Protein AF-A0A563W1U7-F1 (afdb_monomer)

Organism: NCBI:txid945734

Secondary structure (DSSP, 8-state):
----------PPPSBGGG-TTEEE---TT-EEEETTTTEEEETT-B--HHHHHHPPPTTTTT--S--TT-EEEE--TTS-TTTSPEEEEEEEEE-TTGGGSHHHHHH--SEEEEEEESS-TTT-EEEEEGGGEEEGGGGGG--TT---

Nearest PDB structures (foldseek):
  4iup-assembly1_A  TM=7.131E-01  e=9.367E-02  Arabidopsis thaliana
  4iup-assembly2_B  TM=7.141E-01  e=1.462E-01  Arabidopsis thaliana
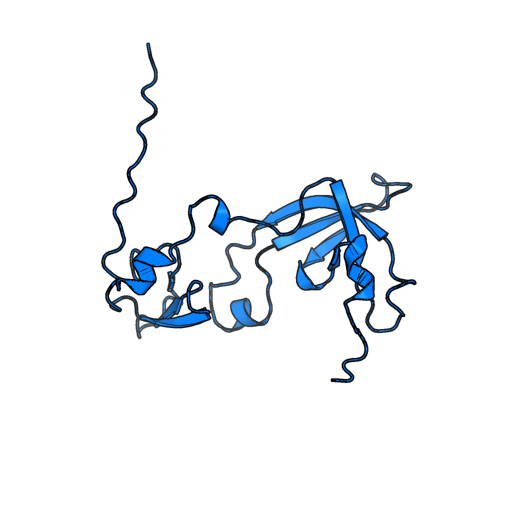  5iay-assembly1_A  TM=6.013E-01  e=5.630E-02  Homo sapiens
  6sdg-assembly1_A  TM=5.345E-01  e=5.222E-01  Marchantia polymorpha
  2y35-assembly1_A  TM=5.583E-01  e=1.987E+00  Drosophila melanogaster

Structure (mmCIF, N/CA/C/O backbone):
data_AF-A0A563W1U7-F1
#
_entry.id   AF-A0A563W1U7-F1
#
loop_
_atom_site.group_PDB
_atom_site.id
_atom_site.type_symbol
_atom_site.label_atom_id
_atom_site.label_alt_id
_atom_site.label_comp_id
_atom_site.label_asym_id
_atom_site.label_entity_id
_atom_site.label_seq_id
_atom_site.pdbx_PDB_ins_code
_atom_site.Cartn_x
_atom_site.Cartn_y
_atom_site.Cartn_z
_atom_site.occupancy
_atom_site.B_iso_or_equiv
_atom_site.auth_seq_id
_atom_site.auth_comp_id
_atom_site.auth_asym_id
_atom_site.auth_atom_id
_atom_site.pdbx_PDB_model_num
ATOM 1 N N . MET A 1 1 ? 22.425 36.111 -0.039 1.00 35.44 1 MET A N 1
ATOM 2 C CA . MET A 1 1 ? 22.771 35.066 -1.024 1.00 35.44 1 MET A CA 1
ATOM 3 C C . MET A 1 1 ? 21.503 34.289 -1.318 1.00 35.44 1 MET A C 1
ATOM 5 O O . MET A 1 1 ? 20.973 33.670 -0.409 1.00 35.44 1 MET A O 1
ATOM 9 N N . MET A 1 2 ? 20.959 34.428 -2.527 1.00 31.95 2 MET A N 1
ATOM 10 C CA . MET A 1 2 ? 19.782 33.677 -2.968 1.00 31.95 2 MET A CA 1
ATOM 11 C C . MET A 1 2 ? 20.226 32.253 -3.305 1.00 31.95 2 MET A C 1
ATOM 13 O O . MET A 1 2 ? 21.026 32.057 -4.218 1.00 31.95 2 MET A O 1
ATOM 17 N N . THR A 1 3 ? 19.754 31.271 -2.544 1.00 32.12 3 THR A N 1
ATOM 18 C CA . THR A 1 3 ? 19.880 29.853 -2.882 1.00 32.12 3 THR A CA 1
ATOM 19 C C . THR A 1 3 ? 19.014 29.577 -4.103 1.00 32.12 3 THR A C 1
ATOM 21 O O . THR A 1 3 ? 17.789 29.584 -4.019 1.00 32.12 3 THR A O 1
ATOM 24 N N . GLN A 1 4 ? 19.658 29.385 -5.251 1.00 36.19 4 GLN A N 1
ATOM 25 C CA . GLN A 1 4 ? 19.014 28.835 -6.435 1.00 36.19 4 GLN A CA 1
ATOM 26 C C . GLN A 1 4 ? 18.682 27.373 -6.138 1.00 36.19 4 GLN A C 1
ATOM 28 O O . GLN A 1 4 ? 19.575 26.535 -6.024 1.00 36.19 4 GLN A O 1
ATOM 33 N N . THR A 1 5 ? 17.397 27.077 -5.974 1.00 37.44 5 THR A N 1
ATOM 34 C CA . THR A 1 5 ? 16.887 25.708 -6.004 1.00 37.44 5 THR A CA 1
ATOM 35 C C . THR A 1 5 ? 16.981 25.236 -7.447 1.00 37.44 5 THR A C 1
ATOM 37 O O . THR A 1 5 ? 16.128 25.550 -8.276 1.00 37.44 5 THR A O 1
ATOM 40 N N . THR A 1 6 ? 18.063 24.539 -7.783 1.00 36.22 6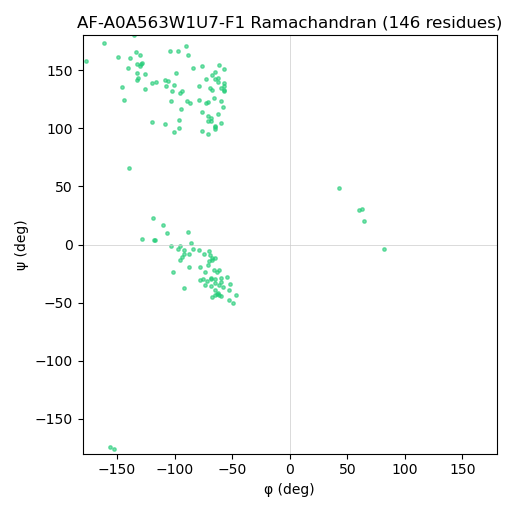 THR A N 1
ATOM 41 C CA . THR A 1 6 ? 18.210 23.906 -9.090 1.00 36.22 6 THR A CA 1
ATOM 42 C C . THR A 1 6 ? 17.148 22.816 -9.195 1.00 36.22 6 THR A C 1
ATOM 44 O O . THR A 1 6 ? 17.294 21.744 -8.610 1.00 36.22 6 THR A O 1
ATOM 47 N N . SER A 1 7 ? 16.062 23.097 -9.917 1.00 42.25 7 SER A N 1
ATOM 48 C CA . SER A 1 7 ? 15.142 22.062 -10.386 1.00 42.25 7 SER A CA 1
ATOM 49 C C . SER A 1 7 ? 15.950 21.108 -11.260 1.00 42.25 7 SER A C 1
ATOM 51 O O . SER A 1 7 ? 16.350 21.459 -12.372 1.00 42.25 7 SER A O 1
ATOM 53 N N . LYS A 1 8 ? 16.273 19.924 -10.732 1.00 40.44 8 LYS A N 1
ATOM 54 C CA . LYS A 1 8 ? 16.802 18.822 -11.534 1.00 40.44 8 LYS A CA 1
ATOM 55 C C . LYS A 1 8 ? 15.687 18.430 -12.495 1.00 40.44 8 LYS A C 1
ATOM 57 O O . LYS A 1 8 ? 14.745 17.757 -12.107 1.00 40.44 8 LYS A O 1
ATOM 62 N N . ILE A 1 9 ? 15.782 18.880 -13.741 1.00 44.59 9 ILE A N 1
ATOM 63 C CA . ILE A 1 9 ? 15.026 18.278 -14.836 1.00 44.59 9 ILE A CA 1
ATOM 64 C C . ILE A 1 9 ? 15.577 16.857 -14.961 1.00 44.59 9 ILE A C 1
ATOM 66 O O . ILE A 1 9 ? 16.683 16.654 -15.468 1.00 44.59 9 ILE A O 1
ATOM 70 N N . THR A 1 10 ? 14.861 15.888 -14.398 1.00 55.25 10 THR A N 1
ATOM 71 C CA . THR A 1 10 ? 15.204 14.470 -14.471 1.00 55.25 10 THR A CA 1
ATOM 72 C C . THR A 1 10 ? 15.150 14.070 -15.943 1.00 55.25 10 THR A C 1
ATOM 74 O O . THR A 1 10 ? 14.096 14.129 -16.571 1.00 55.25 10 THR A O 1
ATOM 77 N N . GLN A 1 11 ? 16.299 13.751 -16.544 1.00 67.88 11 GLN A N 1
ATOM 78 C CA . GLN A 1 11 ? 16.327 13.237 -17.913 1.00 67.88 11 GLN A CA 1
ATOM 79 C C . GLN A 1 11 ? 15.460 11.977 -17.987 1.00 67.88 11 GLN A C 1
ATOM 81 O O . GLN A 1 11 ? 15.590 11.091 -17.142 1.00 67.88 11 GLN A O 1
ATOM 86 N N . LEU A 1 12 ? 14.582 11.910 -18.993 1.00 76.12 12 LEU A N 1
ATOM 87 C CA . LEU A 1 12 ? 13.765 10.725 -19.243 1.00 76.12 12 LEU A CA 1
ATOM 88 C C . LEU A 1 12 ? 14.674 9.499 -19.441 1.00 76.12 12 LEU A C 1
ATOM 90 O O . LEU A 1 12 ? 15.692 9.617 -20.135 1.00 76.12 12 LEU A O 1
ATOM 94 N N . PRO A 1 13 ? 14.310 8.335 -18.875 1.00 86.25 13 PRO A N 1
ATOM 95 C CA . PRO A 1 13 ? 15.078 7.113 -19.052 1.00 86.25 13 PRO A CA 1
ATOM 96 C C . PRO A 1 13 ? 15.233 6.761 -20.535 1.00 86.25 13 PRO A C 1
ATOM 98 O O . PRO A 1 13 ? 14.383 7.069 -21.372 1.00 86.25 13 PRO A O 1
ATOM 101 N N . THR A 1 14 ? 16.330 6.091 -20.865 1.00 90.19 14 THR A N 1
ATOM 102 C CA . THR A 1 14 ? 16.585 5.561 -22.215 1.00 90.19 14 THR A CA 1
ATOM 103 C C . THR A 1 14 ? 16.299 4.065 -22.290 1.00 90.19 14 THR A C 1
ATOM 105 O O . THR A 1 14 ? 15.986 3.539 -23.360 1.00 90.19 14 THR A O 1
ATOM 108 N N . ASN A 1 15 ? 16.362 3.380 -21.151 1.00 93.00 15 ASN A N 1
ATOM 109 C CA . ASN A 1 15 ? 16.024 1.977 -20.986 1.00 93.00 15 ASN A CA 1
ATOM 110 C C . ASN A 1 15 ? 15.560 1.719 -19.542 1.00 93.00 15 ASN A C 1
ATOM 112 O O . ASN A 1 15 ? 15.405 2.642 -18.745 1.00 93.00 15 ASN A O 1
ATOM 116 N N . CYS A 1 16 ? 15.294 0.463 -19.201 1.00 93.19 16 CYS A N 1
ATOM 117 C CA . CYS A 1 16 ? 14.898 0.109 -17.843 1.00 93.19 16 CYS A CA 1
ATOM 118 C C . CYS A 1 16 ? 16.025 0.287 -16.812 1.00 93.19 16 CYS A C 1
ATOM 120 O O . CYS A 1 16 ? 15.724 0.595 -15.668 1.00 93.19 16 CYS A O 1
ATOM 122 N N . ASP A 1 17 ? 17.302 0.165 -17.184 1.00 92.25 17 ASP A N 1
ATOM 123 C CA . ASP A 1 17 ? 18.436 0.297 -16.250 1.00 92.25 17 ASP A CA 1
ATOM 124 C C . ASP A 1 17 ? 18.502 1.676 -15.565 1.00 92.25 17 ASP A C 1
ATOM 126 O O . ASP A 1 17 ? 18.947 1.779 -14.425 1.00 92.25 17 ASP A O 1
ATOM 130 N N . ASN A 1 18 ? 18.013 2.732 -16.229 1.00 89.44 18 ASN A N 1
ATOM 131 C CA . ASN A 1 18 ? 17.906 4.084 -15.668 1.00 89.44 18 ASN A CA 1
ATOM 132 C C . ASN A 1 18 ? 16.462 4.541 -15.392 1.00 89.44 18 ASN A C 1
ATOM 134 O O . ASN A 1 18 ? 16.219 5.736 -15.218 1.00 89.44 18 ASN A O 1
ATOM 138 N N . CYS A 1 19 ? 15.503 3.615 -15.339 1.00 88.88 19 CYS A N 1
ATOM 139 C CA . CYS A 1 19 ? 14.102 3.914 -15.055 1.00 88.88 19 CYS A CA 1
ATOM 140 C C . CYS A 1 19 ? 13.781 3.736 -13.565 1.00 88.88 19 CYS A C 1
ATOM 142 O O . CYS A 1 19 ? 14.042 2.682 -12.994 1.00 88.88 19 CYS A O 1
ATOM 144 N N . THR A 1 20 ? 13.135 4.729 -12.944 1.00 85.44 20 THR A N 1
ATOM 145 C CA . THR A 1 20 ? 12.706 4.665 -11.531 1.00 85.44 20 THR A CA 1
ATOM 146 C C . THR A 1 20 ? 11.682 3.562 -11.256 1.00 85.44 20 THR A C 1
ATOM 148 O O . THR A 1 20 ? 11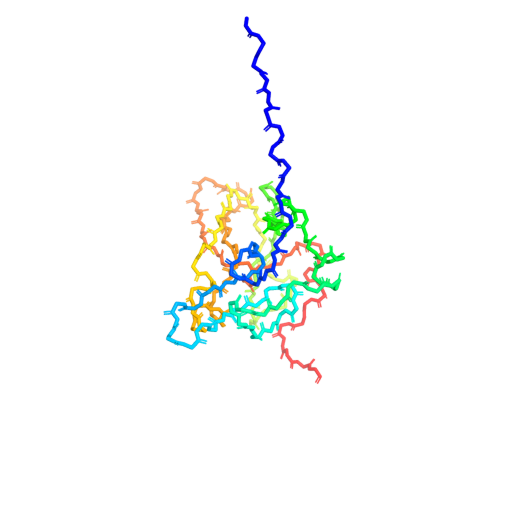.599 3.075 -10.134 1.00 85.44 20 THR A O 1
ATOM 151 N N . GLN A 1 21 ? 10.941 3.136 -12.284 1.00 87.50 21 GLN A N 1
ATOM 152 C CA . GLN A 1 21 ? 9.939 2.065 -12.206 1.00 87.50 21 GLN A CA 1
ATOM 153 C C . GLN A 1 21 ? 10.533 0.663 -12.350 1.00 87.50 21 GLN A C 1
ATOM 155 O O . GLN A 1 21 ? 9.792 -0.322 -12.317 1.00 87.50 21 GLN A O 1
ATOM 160 N N . PHE A 1 22 ? 11.838 0.555 -12.610 1.00 91.06 22 PHE A N 1
ATOM 161 C CA . PHE A 1 22 ? 12.504 -0.721 -12.798 1.00 91.06 22 PHE A CA 1
ATOM 162 C C . PHE A 1 22 ? 13.290 -1.104 -11.550 1.00 91.06 22 PHE A C 1
ATOM 164 O O . PHE A 1 22 ? 14.194 -0.398 -11.106 1.00 91.06 22 PHE A O 1
ATOM 171 N N . HIS A 1 23 ? 12.972 -2.274 -11.013 1.00 88.94 23 HIS A N 1
ATOM 172 C CA . HIS A 1 23 ? 13.655 -2.844 -9.868 1.00 88.94 23 HIS A CA 1
ATOM 173 C C . HIS A 1 23 ? 14.505 -4.027 -10.313 1.00 88.94 23 HIS A C 1
ATOM 175 O O . HIS A 1 23 ? 14.000 -5.114 -10.598 1.00 88.94 23 HIS A O 1
ATOM 181 N N . ASP A 1 24 ? 15.810 -3.792 -10.388 1.00 90.25 24 ASP A N 1
ATOM 182 C CA . ASP A 1 24 ? 16.799 -4.791 -10.772 1.00 90.25 24 ASP A CA 1
ATOM 183 C C . ASP A 1 24 ? 16.892 -5.920 -9.731 1.00 90.25 24 ASP A C 1
ATOM 185 O O . ASP A 1 24 ? 17.156 -5.672 -8.553 1.00 90.25 24 ASP A O 1
ATOM 189 N N . TYR A 1 25 ? 16.737 -7.173 -10.171 1.00 88.38 25 TYR A N 1
ATOM 190 C CA . TYR A 1 25 ? 16.936 -8.346 -9.312 1.00 88.38 25 TYR A CA 1
ATOM 191 C C . TYR A 1 25 ? 18.414 -8.638 -9.028 1.00 88.38 25 TYR A C 1
ATOM 193 O O . TYR A 1 25 ? 18.717 -9.519 -8.223 1.00 88.38 25 TYR A O 1
ATOM 201 N N . GLN A 1 26 ? 19.330 -7.929 -9.696 1.00 85.88 26 GLN A N 1
ATOM 202 C CA . GLN A 1 26 ? 20.779 -8.116 -9.614 1.00 85.88 26 GLN A CA 1
ATOM 203 C C . GLN A 1 26 ? 21.222 -9.521 -10.055 1.00 85.88 26 GLN A C 1
ATOM 205 O O . GLN A 1 26 ? 22.227 -10.050 -9.578 1.00 85.88 26 GLN A O 1
ATOM 210 N N . ASP A 1 27 ? 20.472 -10.139 -10.974 1.00 83.94 27 ASP A N 1
ATOM 211 C CA . ASP A 1 27 ? 20.825 -11.432 -11.555 1.00 83.94 27 ASP A CA 1
ATOM 212 C C . ASP A 1 27 ? 21.729 -11.290 -12.792 1.00 83.94 27 ASP A C 1
ATOM 214 O O . ASP A 1 27 ? 21.845 -10.236 -13.419 1.00 83.94 27 ASP A O 1
ATOM 218 N N . ASN A 1 28 ? 22.385 -12.386 -13.176 1.00 87.88 28 ASN A N 1
ATOM 219 C CA . ASN A 1 28 ? 23.271 -12.424 -14.343 1.00 87.88 28 ASN A CA 1
ATOM 220 C C . ASN A 1 28 ? 22.536 -12.324 -15.693 1.00 87.88 28 ASN A C 1
ATOM 222 O O . ASN A 1 28 ? 23.184 -12.260 -16.735 1.00 87.88 28 ASN A O 1
ATOM 226 N N . ARG A 1 29 ? 21.200 -12.336 -15.689 1.00 88.00 29 ARG A N 1
ATOM 227 C CA . ARG A 1 29 ? 20.358 -12.217 -16.886 1.00 88.00 29 ARG A CA 1
ATOM 228 C C . ARG A 1 29 ? 19.871 -10.783 -17.097 1.00 88.00 29 ARG A C 1
ATOM 230 O O . ARG A 1 29 ? 19.214 -10.521 -18.101 1.00 88.00 29 ARG A O 1
ATOM 237 N N . GLY A 1 30 ? 20.184 -9.870 -16.173 1.00 90.44 30 GLY A N 1
ATOM 238 C CA . GLY A 1 30 ? 19.747 -8.478 -16.217 1.00 90.44 30 GLY A CA 1
ATOM 239 C C . GLY A 1 30 ? 18.229 -8.338 -16.136 1.00 90.44 30 GLY A C 1
ATOM 240 O O . GLY A 1 30 ? 17.677 -7.425 -16.752 1.00 90.44 30 GLY A O 1
ATOM 241 N N . ARG A 1 31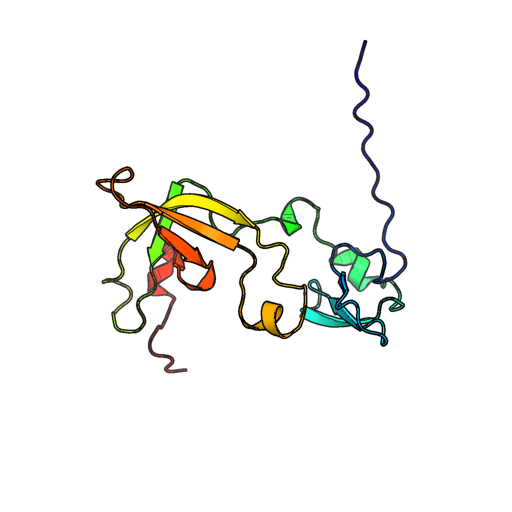 ? 17.553 -9.266 -15.450 1.00 92.62 31 ARG A N 1
ATOM 242 C CA . ARG A 1 31 ? 16.105 -9.207 -15.239 1.00 92.62 31 ARG A CA 1
ATOM 243 C C . ARG A 1 31 ? 15.770 -8.321 -14.051 1.00 92.62 31 ARG A C 1
ATOM 245 O O . ARG A 1 31 ? 16.524 -8.230 -13.086 1.00 92.62 31 ARG A O 1
ATOM 252 N N . GLY A 1 32 ? 14.585 -7.744 -14.104 1.00 92.12 32 GLY A N 1
ATOM 253 C CA . GLY A 1 32 ? 13.995 -7.030 -12.988 1.00 92.12 32 GLY A CA 1
ATOM 254 C C . GLY A 1 32 ? 12.483 -6.980 -13.105 1.00 92.12 32 GLY A C 1
ATOM 255 O O . GLY A 1 32 ? 11.885 -7.587 -13.999 1.00 92.12 32 GLY A O 1
ATOM 256 N N . TRP A 1 33 ? 11.873 -6.242 -12.194 1.00 92.25 33 TRP A N 1
ATOM 257 C CA . TRP A 1 33 ? 10.445 -5.963 -12.205 1.00 92.25 33 TRP A CA 1
ATOM 258 C C . TRP A 1 33 ? 10.186 -4.557 -12.728 1.00 92.25 33 TRP A C 1
ATOM 260 O O . TRP A 1 33 ? 10.826 -3.614 -12.272 1.00 92.25 33 TRP A O 1
ATOM 270 N N . CYS A 1 34 ? 9.252 -4.407 -13.661 1.00 90.75 34 CYS A N 1
ATOM 271 C CA . CYS A 1 34 ? 8.708 -3.108 -14.023 1.00 90.75 34 CYS A CA 1
ATOM 272 C C . CYS A 1 34 ? 7.408 -2.893 -13.246 1.00 90.75 34 CYS A C 1
ATOM 274 O O . CYS A 1 34 ? 6.393 -3.510 -13.570 1.00 90.75 34 CYS A O 1
ATOM 276 N N . SER A 1 35 ? 7.436 -2.015 -12.242 1.00 85.88 35 SER A N 1
ATOM 277 C CA . SER A 1 35 ? 6.259 -1.702 -11.417 1.00 85.88 35 SER A CA 1
ATOM 278 C C . SER A 1 35 ? 5.161 -1.023 -12.226 1.00 85.88 35 SER A C 1
ATOM 280 O O . SER A 1 35 ? 3.984 -1.267 -11.989 1.00 85.88 35 SER A O 1
ATOM 282 N N . LEU A 1 36 ? 5.550 -0.276 -13.262 1.00 86.38 36 LEU A N 1
ATOM 283 C CA . LEU A 1 36 ? 4.617 0.426 -14.132 1.00 86.38 36 LEU A CA 1
ATOM 284 C C . LEU A 1 36 ? 3.651 -0.503 -14.879 1.00 86.38 36 LEU A C 1
ATOM 286 O O . LEU A 1 36 ? 2.460 -0.233 -14.972 1.00 86.38 36 LEU A O 1
ATOM 290 N N . PHE A 1 37 ? 4.170 -1.607 -15.414 1.00 88.31 37 PHE A N 1
ATOM 291 C CA . PHE A 1 37 ? 3.380 -2.594 -16.158 1.00 88.31 37 PHE A CA 1
ATOM 292 C C . PHE A 1 37 ? 3.157 -3.879 -15.364 1.00 88.31 37 PHE A C 1
ATOM 294 O O . PHE A 1 37 ? 2.740 -4.883 -15.940 1.00 88.31 37 PHE A O 1
ATOM 301 N N . ASN A 1 38 ? 3.499 -3.867 -14.073 1.00 84.69 38 ASN A N 1
ATOM 302 C CA . ASN A 1 38 ? 3.409 -5.000 -13.160 1.00 84.69 38 ASN A CA 1
ATOM 303 C C . ASN A 1 38 ? 3.886 -6.327 -13.793 1.00 84.69 38 ASN A C 1
ATOM 305 O O . ASN A 1 38 ? 3.177 -7.336 -13.780 1.00 84.69 38 ASN A O 1
ATOM 309 N N . SER A 1 39 ? 5.065 -6.309 -14.423 1.00 89.06 39 SER A N 1
ATOM 310 C CA . SER A 1 39 ? 5.591 -7.447 -15.188 1.00 89.06 39 SER A CA 1
ATOM 311 C C . SER A 1 39 ? 7.119 -7.530 -15.171 1.00 89.06 39 SER A C 1
ATOM 313 O O . SER A 1 39 ? 7.827 -6.565 -14.870 1.00 89.06 39 SER A O 1
ATOM 315 N N . VAL A 1 40 ? 7.648 -8.715 -15.494 1.00 90.50 40 VAL A N 1
ATOM 316 C CA . VAL A 1 40 ? 9.095 -8.932 -15.636 1.00 90.50 40 VAL A CA 1
ATOM 317 C C . VAL A 1 40 ? 9.615 -8.160 -16.848 1.00 90.50 40 VAL A C 1
ATOM 319 O O . VAL A 1 40 ? 9.064 -8.271 -17.940 1.00 90.50 40 VAL A O 1
ATOM 322 N N . SER A 1 41 ? 10.721 -7.439 -16.667 1.00 93.75 41 SER A N 1
ATOM 323 C CA . SER A 1 41 ? 11.422 -6.711 -17.729 1.00 93.75 41 SER A CA 1
ATOM 324 C C . SER A 1 41 ? 12.941 -6.925 -17.644 1.00 93.75 41 SER A C 1
ATOM 326 O O . SER A 1 41 ? 13.440 -7.650 -16.778 1.00 93.75 41 SER A O 1
ATOM 328 N N . PHE A 1 42 ? 13.692 -6.314 -18.559 1.00 94.12 42 PHE A N 1
ATOM 329 C CA . PHE A 1 42 ? 15.145 -6.438 -18.671 1.00 94.12 42 PHE A CA 1
ATOM 330 C C . PHE A 1 42 ? 15.810 -5.065 -18.664 1.00 94.12 42 PHE A C 1
ATOM 332 O O . PHE A 1 42 ? 15.287 -4.136 -19.266 1.00 94.12 42 PHE A O 1
ATOM 339 N N . LYS A 1 43 ? 17.015 -4.952 -18.096 1.00 93.75 43 LYS A N 1
ATOM 340 C CA . LYS A 1 43 ? 17.805 -3.701 -18.052 1.00 93.75 43 LYS A CA 1
ATOM 341 C C . LYS A 1 43 ? 17.884 -2.964 -19.390 1.00 93.75 43 LYS A C 1
ATOM 343 O O . LYS A 1 43 ? 17.738 -1.750 -19.459 1.00 93.75 43 LYS A O 1
ATOM 348 N N . HIS A 1 44 ? 18.097 -3.715 -20.467 1.00 92.81 44 HIS A N 1
ATOM 349 C CA . HIS A 1 44 ? 18.275 -3.182 -21.816 1.00 92.81 44 HIS A CA 1
ATOM 350 C C . HIS A 1 44 ? 16.956 -2.951 -22.571 1.00 92.81 44 HIS A C 1
ATOM 352 O O . HIS A 1 44 ? 16.993 -2.536 -23.728 1.00 92.81 44 HIS A O 1
ATOM 358 N N . HIS A 1 45 ? 15.802 -3.224 -21.954 1.00 92.00 45 HIS A N 1
ATOM 359 C CA . HIS A 1 45 ? 14.504 -2.942 -22.555 1.00 92.00 45 HIS A CA 1
ATOM 360 C C . HIS A 1 45 ? 14.392 -1.442 -22.842 1.00 92.00 45 HIS A C 1
ATOM 362 O O . HIS A 1 45 ? 14.586 -0.615 -21.949 1.00 92.00 45 HIS A O 1
ATOM 368 N N . SER A 1 46 ? 14.132 -1.094 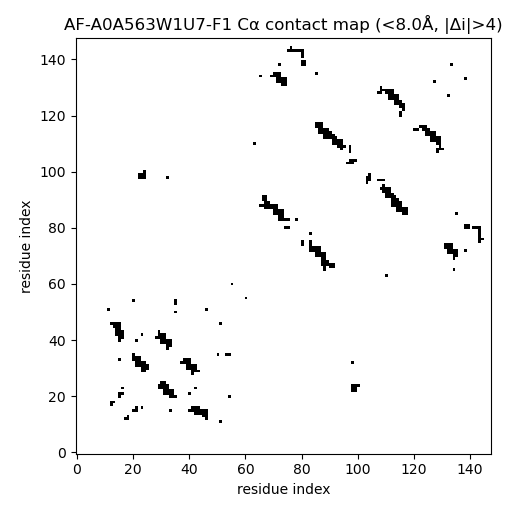-24.101 1.00 92.69 46 SER A N 1
ATOM 369 C CA . SER A 1 46 ? 14.098 0.295 -24.553 1.00 92.69 46 SER A CA 1
ATOM 370 C C . SER A 1 46 ? 12.956 1.066 -23.898 1.00 92.69 46 SER A C 1
ATOM 372 O O . SER A 1 46 ? 11.860 0.540 -23.718 1.00 92.69 46 SER A O 1
ATOM 374 N N . PHE A 1 47 ? 13.205 2.332 -23.570 1.00 90.69 47 PHE A N 1
ATOM 375 C CA . PHE A 1 47 ? 12.171 3.201 -23.027 1.00 90.69 47 PHE A CA 1
ATOM 376 C C . PHE A 1 47 ? 11.149 3.561 -24.116 1.00 90.69 47 PHE A C 1
ATOM 378 O O . PHE A 1 47 ? 11.476 4.259 -25.078 1.00 90.69 47 PHE A O 1
ATOM 385 N N . THR A 1 48 ? 9.924 3.047 -23.994 1.00 90.69 48 THR A N 1
ATOM 386 C CA . THR A 1 48 ? 8.875 3.205 -25.011 1.00 90.69 48 THR A CA 1
ATOM 387 C C . THR A 1 48 ? 8.031 4.457 -24.772 1.00 90.69 48 THR A C 1
ATOM 389 O O . THR A 1 48 ? 8.112 5.113 -23.729 1.00 90.69 48 THR A O 1
ATOM 392 N N . GLN A 1 49 ? 7.183 4.797 -25.746 1.00 88.12 49 GLN A N 1
ATOM 393 C CA . GLN A 1 49 ? 6.190 5.858 -25.575 1.00 88.12 49 GLN A CA 1
ATOM 394 C C . GLN A 1 49 ? 5.202 5.528 -24.445 1.00 88.12 49 GLN A C 1
ATOM 396 O O . GLN A 1 49 ? 4.833 6.430 -23.697 1.00 88.12 49 GLN A O 1
ATOM 401 N N . ASP A 1 50 ? 4.842 4.256 -24.262 1.00 87.19 50 ASP A N 1
ATOM 402 C CA . ASP A 1 50 ? 3.994 3.830 -23.144 1.00 87.19 50 ASP A CA 1
ATOM 403 C C . ASP A 1 50 ? 4.695 4.055 -21.804 1.00 87.19 50 ASP A C 1
ATOM 405 O O . ASP A 1 50 ? 4.070 4.526 -20.858 1.00 87.19 50 ASP A O 1
ATOM 409 N N . CYS A 1 51 ? 6.009 3.811 -21.721 1.00 88.75 51 CYS A N 1
ATOM 410 C CA . CYS A 1 51 ? 6.765 4.180 -20.529 1.00 88.75 51 CYS A CA 1
ATOM 411 C C . CYS A 1 51 ? 6.681 5.692 -20.270 1.00 88.75 51 CYS A C 1
ATOM 413 O O . CYS A 1 51 ? 6.446 6.107 -19.144 1.00 88.75 51 CYS A O 1
ATOM 415 N N . ARG A 1 52 ? 6.829 6.529 -21.306 1.00 85.56 52 ARG A N 1
ATOM 416 C CA . ARG A 1 52 ? 6.768 7.995 -21.167 1.00 85.56 52 ARG A CA 1
ATOM 417 C C . ARG A 1 52 ? 5.415 8.492 -20.667 1.00 85.56 52 ARG A C 1
ATOM 419 O O . ARG A 1 52 ? 5.384 9.428 -19.882 1.00 85.56 52 ARG A O 1
ATOM 426 N N . LEU A 1 53 ? 4.329 7.914 -21.170 1.00 82.38 53 LEU A N 1
ATOM 427 C CA . LEU A 1 53 ? 2.972 8.352 -20.845 1.00 82.38 53 LEU A CA 1
ATOM 428 C C . LEU A 1 53 ? 2.535 7.953 -19.441 1.00 82.38 53 LEU A C 1
ATOM 430 O O . LEU A 1 53 ? 1.638 8.589 -18.904 1.00 82.38 53 LEU A O 1
ATOM 434 N N . ASN A 1 54 ? 3.141 6.908 -18.877 1.00 80.81 54 ASN A N 1
ATOM 435 C CA . ASN A 1 54 ? 2.702 6.358 -17.606 1.00 80.81 54 ASN A CA 1
ATOM 436 C C . ASN A 1 54 ? 3.771 6.445 -16.506 1.00 80.81 54 ASN A C 1
ATOM 438 O O . ASN A 1 54 ? 3.519 5.935 -15.425 1.00 80.81 54 ASN A O 1
ATOM 442 N N . ILE A 1 55 ? 4.947 7.059 -16.725 1.00 77.62 55 ILE A N 1
ATOM 443 C CA . ILE A 1 55 ? 5.865 7.319 -15.603 1.00 77.62 55 ILE A CA 1
ATOM 444 C C . ILE A 1 55 ? 5.109 8.172 -14.572 1.00 77.62 55 ILE A C 1
ATOM 446 O O . ILE A 1 55 ? 4.717 9.288 -14.917 1.00 77.62 55 ILE A O 1
ATOM 450 N N . PRO A 1 56 ? 4.917 7.665 -13.342 1.00 69.88 56 PRO A N 1
ATOM 451 C CA . PRO A 1 56 ? 4.350 8.454 -12.263 1.00 69.88 56 PRO A CA 1
ATOM 452 C C . PRO A 1 56 ? 5.327 9.560 -11.865 1.00 69.88 56 PRO A C 1
ATOM 454 O O . PRO A 1 56 ? 6.551 9.365 -11.893 1.00 69.88 56 PRO A O 1
ATOM 457 N N . ASP A 1 57 ? 4.789 10.709 -11.467 1.00 66.94 57 ASP A N 1
ATOM 458 C CA . ASP A 1 57 ? 5.597 11.770 -10.867 1.00 66.94 57 ASP A CA 1
ATOM 459 C C . ASP A 1 57 ? 6.241 11.259 -9.557 1.00 66.94 57 ASP A C 1
ATOM 461 O O . ASP A 1 57 ? 5.734 10.338 -8.912 1.00 66.94 57 ASP A O 1
ATOM 465 N N . GLU A 1 58 ? 7.382 11.826 -9.135 1.00 58.22 58 GLU A N 1
ATOM 466 C CA . GLU A 1 58 ? 8.092 11.364 -7.919 1.00 58.22 58 GLU A CA 1
ATOM 467 C C . GLU A 1 58 ? 7.200 11.353 -6.660 1.00 58.22 58 GLU A C 1
ATOM 469 O O . GLU A 1 58 ? 7.420 10.536 -5.766 1.00 58.22 58 GLU A O 1
ATOM 474 N N . GLU A 1 59 ? 6.177 12.212 -6.599 1.00 57.69 59 GLU A N 1
ATOM 475 C CA . GLU A 1 59 ? 5.187 12.232 -5.513 1.00 57.69 59 GLU A CA 1
ATOM 476 C C . GLU A 1 59 ? 4.211 11.043 -5.550 1.00 57.69 59 GLU A C 1
ATOM 478 O O . GLU A 1 59 ? 3.806 10.561 -4.493 1.00 57.69 59 GLU A O 1
ATOM 483 N N . GLU A 1 60 ? 3.874 10.519 -6.731 1.00 59.72 60 GLU A N 1
ATOM 484 C CA . GLU A 1 60 ? 3.000 9.346 -6.879 1.00 59.72 60 GLU A CA 1
ATOM 485 C C . GLU A 1 60 ? 3.729 8.044 -6.518 1.00 59.72 60 GLU A C 1
ATOM 487 O O . GLU A 1 60 ? 3.127 7.116 -5.981 1.00 59.72 60 GLU A O 1
ATOM 492 N N . LEU A 1 61 ? 5.049 7.991 -6.726 1.00 60.09 61 LEU A N 1
ATOM 493 C CA . LEU A 1 61 ? 5.873 6.808 -6.442 1.00 60.09 61 LEU A CA 1
ATOM 494 C C . LEU A 1 61 ? 5.978 6.430 -4.968 1.00 60.09 61 LEU A C 1
ATOM 496 O O . LEU A 1 61 ? 6.317 5.294 -4.635 1.00 60.09 61 LEU A O 1
ATOM 500 N N . LEU A 1 62 ? 5.732 7.393 -4.088 1.00 65.69 62 LEU A N 1
ATOM 501 C CA . LEU A 1 62 ? 5.770 7.219 -2.641 1.00 65.69 62 LEU A CA 1
ATOM 502 C C . LEU A 1 62 ? 4.403 7.508 -2.019 1.00 65.69 62 LEU A C 1
ATOM 504 O O . LEU A 1 62 ? 4.320 7.816 -0.826 1.00 65.69 62 LEU A O 1
ATOM 508 N N . HIS A 1 63 ? 3.332 7.407 -2.807 1.00 72.94 63 HIS A N 1
ATOM 509 C CA . HIS A 1 63 ? 1.991 7.553 -2.280 1.00 72.94 63 HIS A CA 1
ATOM 510 C C . HIS A 1 63 ? 1.647 6.329 -1.425 1.00 72.94 63 HIS A C 1
ATOM 512 O O . HIS A 1 63 ? 1.441 5.225 -1.920 1.00 72.94 63 HIS A O 1
ATOM 518 N N . SER A 1 64 ? 1.642 6.519 -0.109 1.00 84.94 64 SER A N 1
ATOM 519 C CA . SER A 1 64 ? 1.057 5.565 0.830 1.00 84.94 64 SER A CA 1
ATOM 520 C C . SER A 1 64 ? -0.455 5.745 0.834 1.00 84.94 64 SER A C 1
ATOM 522 O O . SER A 1 64 ? -0.908 6.885 0.950 1.00 84.94 64 SER A O 1
ATOM 524 N N . GLU A 1 65 ? -1.225 4.661 0.815 1.00 87.62 65 GLU A N 1
ATOM 525 C CA . GLU A 1 65 ? -2.693 4.739 0.855 1.00 87.62 65 GLU A CA 1
ATOM 526 C C . GLU A 1 65 ? -3.209 5.445 2.123 1.00 87.62 65 GLU A C 1
ATOM 528 O O . GLU A 1 65 ? -4.220 6.150 2.097 1.00 87.62 65 GLU A O 1
ATOM 533 N N . TYR A 1 66 ? -2.487 5.294 3.240 1.00 91.44 66 TYR A N 1
ATOM 534 C CA . TYR A 1 66 ? -2.872 5.863 4.528 1.00 91.44 66 TYR A CA 1
ATOM 535 C C . TYR A 1 66 ? -1.875 6.902 5.036 1.00 91.44 66 TYR A C 1
ATOM 537 O O . TYR A 1 66 ? -0.656 6.723 5.003 1.00 91.44 66 TYR A O 1
ATOM 545 N N . ASP A 1 67 ? -2.408 7.974 5.613 1.00 91.62 67 ASP A N 1
ATOM 546 C CA . ASP A 1 67 ? -1.625 8.999 6.286 1.00 91.62 67 ASP A CA 1
ATOM 547 C C . ASP A 1 67 ? -1.710 8.874 7.803 1.00 91.62 67 ASP A C 1
ATOM 549 O O . ASP A 1 67 ? -2.556 8.188 8.379 1.00 91.62 67 ASP A O 1
ATOM 553 N N . THR A 1 68 ? -0.812 9.576 8.494 1.00 89.94 68 THR A N 1
ATOM 554 C CA . THR A 1 68 ? -0.953 9.733 9.940 1.00 89.94 68 THR A CA 1
ATOM 555 C C . THR A 1 68 ? -2.307 10.366 10.247 1.00 89.94 68 THR A C 1
ATOM 557 O O . THR A 1 68 ? -2.645 11.397 9.669 1.00 89.94 68 THR A O 1
ATOM 560 N N . ARG A 1 69 ? -3.025 9.796 11.217 1.00 92.44 69 ARG A N 1
ATOM 561 C CA . ARG A 1 69 ? -4.409 10.091 11.614 1.00 92.44 69 ARG A CA 1
ATOM 562 C C . ARG A 1 69 ? -5.505 9.430 10.783 1.00 92.44 69 ARG A C 1
ATOM 564 O O . ARG A 1 69 ? -6.663 9.550 11.180 1.00 92.44 69 ARG A O 1
ATOM 571 N N . SER A 1 70 ? -5.178 8.698 9.719 1.00 94.50 70 SER A N 1
ATOM 572 C CA . SER A 1 70 ? -6.164 7.837 9.063 1.00 94.50 70 SER A CA 1
ATOM 573 C C . SER A 1 70 ? -6.745 6.843 10.069 1.00 94.50 70 SER A C 1
ATOM 575 O O . SER A 1 70 ? -6.018 6.264 10.884 1.00 94.50 70 SER A O 1
ATOM 577 N N . LEU A 1 71 ? -8.067 6.670 10.014 1.00 95.81 71 LEU A N 1
ATOM 578 C CA . LEU A 1 71 ? -8.775 5.633 10.754 1.00 95.81 71 LEU A CA 1
ATOM 579 C C . LEU A 1 71 ? -8.826 4.377 9.898 1.00 95.81 71 LEU A C 1
ATOM 581 O O . LEU A 1 71 ? -9.341 4.390 8.779 1.00 95.81 71 LEU A O 1
ATOM 585 N N . VAL A 1 72 ? -8.311 3.293 10.453 1.00 96.25 72 VAL A N 1
ATOM 586 C CA . VAL A 1 72 ? -8.209 2.007 9.769 1.00 96.25 72 VAL A CA 1
ATOM 587 C C . VAL A 1 72 ? -8.801 0.914 10.637 1.00 96.25 72 VAL A C 1
ATOM 589 O O . VAL A 1 72 ? -8.851 1.042 11.864 1.00 96.25 72 VAL A O 1
ATOM 592 N N . LYS A 1 73 ? -9.250 -0.166 10.008 1.00 95.56 73 LYS A N 1
ATOM 593 C CA . LYS A 1 73 ? -9.580 -1.403 10.710 1.00 95.56 73 LYS A CA 1
ATOM 594 C C . LYS A 1 73 ? -8.497 -2.437 10.454 1.00 95.56 73 LYS A C 1
ATOM 596 O O . LYS A 1 73 ? -7.989 -2.523 9.340 1.00 95.56 73 LYS A O 1
ATOM 601 N N . LEU A 1 74 ? -8.155 -3.198 11.489 1.00 94.81 74 LEU A N 1
ATOM 602 C CA . LEU A 1 74 ? -7.302 -4.374 11.351 1.00 94.81 74 LEU A CA 1
ATOM 603 C C . LEU A 1 74 ? -8.150 -5.528 10.817 1.00 94.81 74 LEU A C 1
ATOM 605 O O . LEU A 1 74 ? -9.171 -5.856 11.423 1.00 94.81 74 LEU A O 1
ATOM 609 N N . ILE A 1 75 ? -7.735 -6.112 9.697 1.00 93.69 75 ILE A N 1
ATOM 610 C CA . ILE A 1 75 ? -8.462 -7.199 9.045 1.00 93.69 75 ILE A CA 1
ATOM 611 C C . ILE A 1 75 ? -8.326 -8.462 9.900 1.00 93.69 75 ILE A C 1
ATOM 613 O O . ILE A 1 75 ? -7.224 -8.930 10.175 1.00 93.69 75 ILE A O 1
ATOM 617 N N . ASP A 1 76 ? -9.460 -9.030 10.306 1.00 92.31 76 ASP A N 1
ATOM 618 C CA . ASP A 1 76 ? -9.533 -10.322 10.987 1.00 92.31 76 ASP A CA 1
ATOM 619 C C . ASP A 1 76 ? -10.386 -11.264 10.138 1.00 92.31 76 ASP A C 1
ATOM 621 O O . ASP A 1 76 ? -11.609 -11.135 10.072 1.00 92.31 76 ASP A O 1
ATOM 625 N N . THR A 1 77 ? -9.734 -12.211 9.466 1.00 89.88 77 THR A N 1
ATOM 626 C CA . THR A 1 77 ? -10.393 -13.132 8.526 1.00 89.88 77 THR A CA 1
ATOM 627 C C . THR A 1 77 ? -11.394 -14.074 9.193 1.00 89.88 77 THR A C 1
ATOM 629 O O . THR A 1 77 ? -12.161 -14.733 8.499 1.00 89.88 77 THR A O 1
ATOM 632 N N . GLN A 1 78 ? -11.403 -14.149 10.527 1.00 91.25 78 GLN A N 1
ATOM 633 C CA . GLN A 1 78 ? -12.329 -14.981 11.296 1.00 91.25 78 GLN A CA 1
ATOM 634 C C . GLN A 1 78 ? -13.571 -14.219 11.776 1.00 91.25 78 GLN A C 1
ATOM 636 O O . GLN A 1 78 ? -14.418 -14.808 12.446 1.00 91.25 78 GLN A O 1
ATOM 641 N N . LYS A 1 79 ? -13.678 -12.918 11.484 1.00 89.69 79 LYS A N 1
ATOM 642 C CA . LYS A 1 79 ? -14.770 -12.056 11.950 1.00 89.69 79 LYS A CA 1
ATOM 643 C C . LYS A 1 79 ? -15.411 -11.289 10.809 1.00 89.69 79 LYS A C 1
ATOM 645 O O . LYS A 1 79 ? -14.763 -10.997 9.803 1.00 89.69 79 LYS A O 1
ATOM 650 N N . ASP A 1 80 ? -16.662 -10.891 11.015 1.00 89.25 80 ASP A N 1
ATOM 651 C CA . ASP A 1 80 ? -17.314 -9.940 10.126 1.00 89.25 80 ASP A CA 1
ATOM 652 C C . ASP A 1 80 ? -16.617 -8.568 10.187 1.00 89.25 80 ASP A C 1
ATOM 654 O O . ASP A 1 80 ? -16.103 -8.147 11.230 1.00 89.25 80 ASP A O 1
ATOM 658 N N . HIS A 1 81 ? -16.620 -7.834 9.073 1.00 87.75 81 HIS A N 1
ATOM 659 C CA . HIS A 1 81 ? -15.945 -6.538 8.966 1.00 87.75 81 HIS A CA 1
ATOM 660 C C . HIS A 1 81 ? -16.489 -5.482 9.950 1.00 87.75 81 HIS A C 1
ATOM 662 O O . HIS A 1 81 ? -15.819 -4.484 10.259 1.00 87.75 81 HIS A O 1
ATOM 668 N N . SER A 1 82 ? -17.722 -5.652 10.442 1.00 90.44 82 SER A N 1
ATOM 669 C CA . SER A 1 82 ? -18.306 -4.793 11.474 1.00 90.44 82 SER A CA 1
ATOM 670 C C . SER A 1 82 ? -17.615 -4.965 12.831 1.00 90.44 82 SER A C 1
ATOM 672 O O . SER A 1 82 ? -17.488 -3.980 13.560 1.00 90.44 82 SER A O 1
ATOM 674 N N . GLU A 1 83 ? -17.071 -6.150 13.115 1.00 92.62 83 GLU A N 1
ATOM 675 C CA . GLU A 1 83 ? -16.448 -6.529 14.391 1.00 92.62 83 GLU A CA 1
ATOM 676 C C . GLU A 1 83 ? -14.935 -6.266 14.441 1.00 92.62 83 GLU A C 1
ATOM 678 O O . GLU A 1 83 ? -14.296 -6.405 15.489 1.00 92.62 83 GLU A O 1
ATOM 683 N N . TRP A 1 84 ? -14.332 -5.889 13.316 1.00 94.00 84 TRP A N 1
ATOM 684 C CA . TRP A 1 84 ? -12.908 -5.579 13.256 1.00 94.00 84 TRP A CA 1
ATOM 685 C C . TRP A 1 84 ? -12.535 -4.390 14.146 1.00 94.00 84 TRP A C 1
ATOM 687 O O . TRP A 1 84 ? -13.222 -3.363 14.201 1.00 94.00 84 TRP A O 1
ATOM 697 N N . SER A 1 85 ? -11.390 -4.516 14.818 1.00 93.88 85 SER A N 1
ATOM 698 C CA . SER A 1 85 ? -10.865 -3.480 15.709 1.00 93.88 85 SER A CA 1
ATOM 699 C C . SER A 1 85 ? -10.404 -2.259 14.916 1.00 93.88 85 SER A C 1
ATOM 701 O O . SER A 1 85 ? -9.717 -2.389 13.903 1.00 93.88 85 SER A O 1
ATOM 703 N N . THR A 1 86 ? -10.779 -1.067 15.385 1.00 94.81 86 THR A N 1
ATOM 704 C CA . THR A 1 86 ? -10.441 0.205 14.730 1.00 94.81 86 THR A CA 1
ATOM 705 C C . THR A 1 86 ? -9.268 0.878 15.433 1.00 94.81 86 THR A C 1
ATOM 707 O O . THR A 1 86 ? -9.214 0.944 16.662 1.00 94.81 86 THR A O 1
ATOM 710 N N . PHE A 1 87 ? -8.346 1.414 14.642 1.00 95.88 87 PHE A N 1
ATOM 711 C CA . PHE A 1 87 ? -7.131 2.071 15.101 1.00 95.88 87 PHE A CA 1
ATOM 712 C C . PHE A 1 87 ? -6.913 3.393 14.372 1.00 95.88 87 PHE A C 1
ATOM 714 O O . PHE A 1 87 ? -7.513 3.664 13.330 1.00 95.88 87 PHE A O 1
ATOM 721 N N . ILE A 1 88 ? -6.006 4.201 14.918 1.00 95.69 88 ILE A N 1
ATOM 722 C CA . ILE A 1 88 ? -5.475 5.386 14.251 1.00 95.69 88 ILE A CA 1
ATOM 723 C C . ILE A 1 88 ? -4.029 5.141 13.817 1.00 95.69 88 ILE A C 1
ATOM 725 O O . ILE A 1 88 ? -3.216 4.609 14.580 1.00 95.69 88 ILE A O 1
ATOM 729 N N . VAL A 1 89 ? -3.691 5.545 12.594 1.00 96.25 89 VAL A N 1
ATOM 730 C CA . VAL A 1 89 ? -2.313 5.498 12.093 1.00 96.25 89 VAL A CA 1
ATOM 731 C C . VAL A 1 89 ? -1.492 6.600 12.768 1.00 96.25 89 VAL A C 1
ATOM 733 O O . VAL A 1 89 ? -1.806 7.785 12.666 1.00 96.25 89 VAL A O 1
ATOM 736 N N . VAL A 1 90 ? -0.409 6.233 13.449 1.00 95.44 90 VAL A N 1
ATOM 737 C CA . VAL A 1 90 ? 0.498 7.158 14.163 1.00 95.44 90 VAL A CA 1
ATOM 738 C C . VAL A 1 90 ? 1.921 7.166 13.598 1.00 95.44 90 VAL A C 1
ATOM 740 O O . VAL A 1 90 ? 2.821 7.798 14.156 1.00 95.44 90 VAL A O 1
ATOM 743 N N . GLY A 1 91 ? 2.152 6.432 12.514 1.00 94.12 91 GLY A N 1
ATOM 744 C CA . GLY A 1 91 ? 3.416 6.397 11.791 1.00 94.12 91 GLY A CA 1
ATOM 745 C C . GLY A 1 91 ? 3.315 5.515 10.554 1.00 94.12 91 GLY A C 1
ATOM 746 O O . GLY A 1 91 ? 2.462 4.634 10.490 1.00 94.12 91 GLY A O 1
ATOM 747 N N . LYS A 1 92 ? 4.203 5.747 9.589 1.00 94.81 92 LYS A N 1
ATOM 748 C CA . LYS A 1 92 ? 4.343 4.930 8.383 1.00 94.81 92 LYS A CA 1
ATOM 749 C C . LYS A 1 92 ? 5.814 4.766 8.027 1.00 94.81 92 LYS A C 1
ATOM 751 O O . LYS A 1 92 ? 6.637 5.614 8.378 1.00 94.81 92 LYS A O 1
ATOM 756 N N . LYS A 1 93 ? 6.148 3.664 7.369 1.00 93.19 93 LYS A N 1
ATOM 757 C CA . LYS A 1 93 ? 7.508 3.338 6.948 1.00 93.19 93 LYS A CA 1
ATOM 758 C C . LYS A 1 93 ? 7.468 2.639 5.596 1.00 93.19 93 LYS A C 1
ATOM 760 O O . LYS A 1 93 ? 6.845 1.590 5.474 1.00 93.19 93 LYS A O 1
ATOM 765 N N . TYR A 1 94 ? 8.195 3.195 4.633 1.00 89.56 94 TYR A N 1
ATOM 766 C CA . TYR A 1 94 ? 8.403 2.564 3.335 1.00 89.56 94 TYR A CA 1
ATOM 767 C C . TYR A 1 94 ? 9.356 1.367 3.449 1.00 89.56 94 TYR A C 1
ATOM 769 O O . TYR A 1 94 ? 10.344 1.406 4.196 1.00 89.56 94 TYR A O 1
ATOM 777 N N . ASN A 1 95 ? 9.073 0.315 2.690 1.00 88.56 95 ASN A N 1
ATOM 778 C CA . ASN A 1 95 ? 9.886 -0.880 2.572 1.00 88.56 95 ASN A CA 1
ATOM 779 C C . ASN A 1 95 ? 10.728 -0.863 1.286 1.00 88.56 95 ASN A C 1
ATOM 781 O O . ASN A 1 95 ? 10.286 -1.347 0.244 1.00 88.56 95 ASN A O 1
ATOM 785 N N . PRO A 1 96 ? 12.004 -0.445 1.348 1.00 82.12 96 PRO A N 1
ATOM 786 C CA . PRO A 1 96 ? 12.859 -0.439 0.163 1.00 82.12 96 PRO A CA 1
ATOM 787 C C . PRO A 1 96 ? 13.226 -1.850 -0.326 1.00 82.12 96 PRO A C 1
ATOM 789 O O . PRO A 1 96 ? 13.845 -1.990 -1.377 1.00 82.12 96 PRO A O 1
ATOM 792 N N . ASN A 1 97 ? 12.903 -2.904 0.436 1.00 84.00 97 ASN A N 1
ATOM 793 C CA . ASN A 1 97 ? 13.289 -4.272 0.106 1.00 84.00 97 ASN A CA 1
ATOM 794 C C . ASN A 1 97 ? 12.235 -5.043 -0.692 1.00 84.00 97 ASN A C 1
ATOM 796 O O . ASN A 1 97 ? 1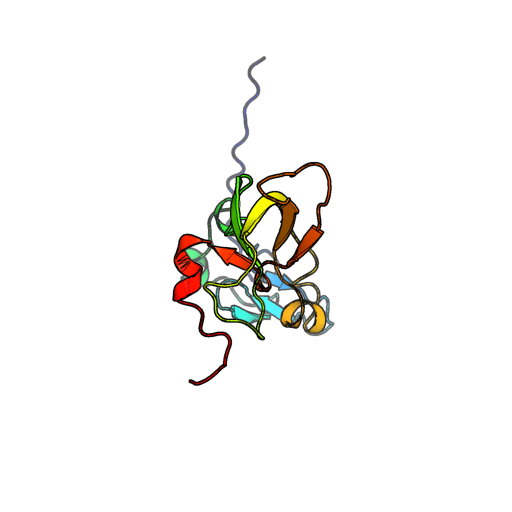2.585 -6.121 -1.174 1.00 84.00 97 ASN A O 1
ATOM 800 N N . ARG A 1 98 ? 10.997 -4.542 -0.852 1.00 83.06 98 ARG A N 1
ATOM 801 C CA . ARG A 1 98 ? 9.913 -5.284 -1.525 1.00 83.06 98 ARG A CA 1
ATOM 802 C C . ARG A 1 98 ? 10.380 -5.845 -2.865 1.00 83.06 98 ARG A C 1
ATOM 804 O O . ARG A 1 98 ? 10.331 -7.050 -3.093 1.00 83.06 98 ARG A O 1
ATOM 811 N N . TYR A 1 99 ? 10.978 -5.003 -3.697 1.00 78.44 99 TYR A N 1
ATOM 812 C CA . TYR A 1 99 ? 11.378 -5.377 -5.052 1.00 78.44 99 TYR A CA 1
ATOM 813 C C . TYR A 1 99 ? 12.785 -5.979 -5.179 1.00 78.44 99 TYR A C 1
ATOM 815 O O . TYR A 1 99 ? 13.282 -6.158 -6.288 1.00 78.44 99 TYR A O 1
ATOM 823 N N . ARG A 1 100 ? 13.449 -6.314 -4.065 1.00 75.62 100 ARG A N 1
ATOM 824 C CA . ARG A 1 100 ? 14.829 -6.820 -4.096 1.00 75.62 100 ARG A CA 1
ATOM 825 C C . ARG A 1 100 ? 14.953 -8.178 -4.795 1.00 75.62 100 ARG A C 1
ATOM 827 O O . ARG A 1 100 ? 15.994 -8.477 -5.369 1.00 75.62 100 ARG A O 1
ATOM 834 N N . ASN A 1 101 ? 13.939 -9.033 -4.693 1.00 79.19 101 ASN A N 1
ATOM 835 C CA . ASN A 1 101 ? 13.861 -10.319 -5.387 1.00 79.19 101 ASN A CA 1
ATOM 836 C C . ASN A 1 101 ? 12.412 -10.832 -5.421 1.00 79.19 101 ASN A C 1
ATOM 838 O O . ASN A 1 101 ? 11.526 -10.290 -4.765 1.00 79.19 101 ASN A O 1
ATOM 842 N N . THR A 1 102 ? 12.171 -11.929 -6.142 1.00 78.31 102 THR A N 1
ATOM 843 C CA . THR A 1 102 ? 10.834 -12.533 -6.267 1.00 78.31 102 THR A CA 1
ATOM 844 C C . THR A 1 102 ? 10.220 -12.924 -4.919 1.00 78.31 102 THR A C 1
ATOM 846 O O . THR A 1 102 ? 9.019 -12.767 -4.731 1.00 78.31 102 THR A O 1
ATOM 849 N N . LYS A 1 103 ? 11.022 -13.401 -3.957 1.00 84.25 103 LYS A N 1
ATOM 850 C CA . LYS A 1 103 ? 10.509 -13.801 -2.639 1.00 84.25 103 LYS A CA 1
ATOM 851 C C . LYS A 1 103 ? 10.012 -12.591 -1.850 1.00 84.25 103 LYS A C 1
ATOM 853 O O . LYS A 1 103 ? 8.948 -12.662 -1.251 1.00 84.25 103 LYS A O 1
ATOM 858 N N . THR A 1 104 ? 10.772 -11.498 -1.824 1.00 83.75 104 THR A N 1
ATOM 859 C CA . THR A 1 104 ? 10.340 -10.274 -1.136 1.00 83.75 104 THR A CA 1
ATOM 860 C C . THR A 1 104 ? 9.161 -9.627 -1.853 1.00 83.75 104 THR A C 1
ATOM 862 O O . THR A 1 104 ? 8.258 -9.148 -1.184 1.00 83.75 104 THR A O 1
ATOM 865 N N . PHE A 1 105 ? 9.119 -9.691 -3.185 1.00 80.31 105 PHE A N 1
ATOM 866 C CA . PHE A 1 105 ? 8.037 -9.113 -3.980 1.00 80.31 105 PHE A CA 1
ATOM 867 C C . PHE A 1 105 ? 6.682 -9.775 -3.692 1.00 80.31 105 PHE A C 1
ATOM 869 O O . PHE A 1 105 ? 5.682 -9.083 -3.538 1.00 80.31 105 PHE A O 1
ATOM 876 N N . LEU A 1 106 ? 6.662 -11.107 -3.574 1.00 82.88 106 LEU A N 1
ATOM 877 C CA . LEU A 1 106 ? 5.436 -11.883 -3.353 1.00 82.88 106 LEU A CA 1
ATOM 878 C C . LEU A 1 106 ? 4.923 -11.864 -1.907 1.00 82.88 106 LEU A C 1
ATOM 880 O O . LEU A 1 106 ? 3.778 -12.232 -1.672 1.00 82.88 106 LEU A O 1
ATOM 884 N N . HIS A 1 107 ? 5.771 -11.515 -0.937 1.00 86.19 107 HIS A N 1
ATOM 885 C CA . HIS A 1 107 ? 5.465 -11.693 0.489 1.00 86.19 107 HIS A CA 1
ATOM 886 C C . HIS A 1 107 ? 5.664 -10.433 1.331 1.00 86.19 107 HIS A C 1
ATOM 888 O O . HIS A 1 107 ? 5.602 -10.504 2.556 1.00 86.19 107 HIS A O 1
ATOM 894 N N . GLN A 1 108 ? 5.980 -9.298 0.713 1.00 90.81 108 GLN A N 1
ATOM 895 C CA . GLN A 1 108 ? 6.122 -8.030 1.415 1.00 90.81 108 GLN A CA 1
ATOM 896 C C . GLN A 1 108 ? 5.319 -6.943 0.713 1.00 90.81 108 GLN A C 1
ATOM 898 O O . GLN A 1 108 ? 5.108 -6.977 -0.500 1.00 90.81 108 GLN A O 1
ATOM 903 N N . THR A 1 109 ? 4.927 -5.956 1.504 1.00 91.19 109 THR A N 1
ATOM 904 C CA . THR A 1 109 ? 4.251 -4.741 1.060 1.00 91.19 109 THR A CA 1
ATOM 905 C C . THR A 1 109 ? 5.241 -3.583 0.887 1.00 91.19 109 THR A C 1
ATOM 907 O O . THR A 1 109 ? 6.390 -3.664 1.346 1.00 91.19 109 THR A O 1
ATOM 910 N N . ASP A 1 110 ? 4.795 -2.518 0.220 1.00 89.94 110 ASP A N 1
ATOM 911 C CA . ASP A 1 110 ? 5.512 -1.248 0.108 1.00 89.94 110 ASP A CA 1
ATOM 912 C C . ASP A 1 110 ? 5.473 -0.460 1.417 1.00 89.94 110 ASP A C 1
ATOM 914 O O . ASP A 1 110 ? 6.469 0.175 1.772 1.00 89.94 110 ASP A O 1
ATOM 918 N N . TRP A 1 111 ? 4.375 -0.537 2.175 1.00 94.00 111 TRP A N 1
ATOM 919 C CA . TRP A 1 111 ? 4.180 0.285 3.366 1.00 94.00 111 TRP A CA 1
ATOM 920 C C . TRP A 1 111 ? 3.857 -0.526 4.612 1.00 94.00 111 TRP A C 1
ATOM 922 O O . TRP A 1 111 ? 2.997 -1.400 4.633 1.00 94.00 111 TRP A O 1
ATOM 932 N N . TYR A 1 112 ? 4.537 -0.177 5.698 1.00 95.81 112 TYR A N 1
ATOM 933 C CA . TYR A 1 112 ? 4.176 -0.606 7.041 1.00 95.81 112 TYR A CA 1
ATOM 934 C C . TYR A 1 112 ? 3.622 0.580 7.819 1.00 95.81 112 TYR A C 1
ATOM 936 O O . TYR A 1 112 ? 4.163 1.688 7.742 1.00 95.81 112 TYR A O 1
ATOM 944 N N . TYR A 1 113 ? 2.597 0.337 8.628 1.00 97.06 113 TYR A N 1
ATOM 945 C CA . TYR A 1 113 ? 1.911 1.358 9.411 1.00 97.06 113 TYR A CA 1
ATOM 946 C C . TYR A 1 113 ? 2.009 1.050 10.898 1.00 97.06 113 TYR A C 1
ATOM 948 O O . TYR A 1 113 ? 1.890 -0.097 11.325 1.00 97.06 113 TYR A O 1
ATOM 956 N N . ARG A 1 114 ? 2.244 2.088 11.703 1.00 96.69 114 ARG A N 1
ATOM 957 C CA . ARG A 1 114 ? 2.212 1.996 13.161 1.00 96.69 114 ARG A CA 1
ATOM 958 C C . ARG A 1 114 ? 0.834 2.409 13.633 1.00 96.69 114 ARG A C 1
ATOM 960 O O . ARG A 1 114 ? 0.450 3.564 13.455 1.00 96.69 114 ARG A O 1
ATOM 967 N N . LEU A 1 115 ? 0.118 1.481 14.244 1.00 96.38 115 LEU A N 1
ATOM 968 C CA . LEU A 1 115 ? -1.230 1.683 14.750 1.00 96.38 115 LEU A CA 1
ATOM 969 C C . LEU A 1 115 ? -1.211 1.968 16.244 1.00 96.38 115 LEU A C 1
ATOM 971 O O . LEU A 1 115 ? -0.374 1.434 16.971 1.00 96.38 115 LEU A O 1
ATOM 975 N N . ALA A 1 116 ? -2.162 2.777 16.695 1.00 95.81 116 ALA A N 1
ATOM 976 C CA . ALA A 1 116 ? -2.430 3.010 18.103 1.00 95.81 116 ALA A CA 1
ATOM 977 C C . ALA A 1 116 ? -3.934 2.891 18.380 1.00 95.81 116 ALA A C 1
ATOM 979 O O . ALA A 1 116 ? -4.760 3.208 17.517 1.00 95.81 116 ALA A O 1
ATOM 980 N N . GLY A 1 117 ? -4.295 2.427 19.579 1.00 92.38 117 GLY A N 1
ATOM 981 C CA . GLY A 1 117 ? -5.693 2.393 20.011 1.00 92.38 117 GLY A CA 1
ATOM 982 C C . GLY A 1 117 ? -6.284 3.803 20.087 1.00 92.38 117 GLY A C 1
ATOM 983 O O . GLY A 1 117 ? -5.594 4.741 20.482 1.00 92.38 117 GLY A O 1
ATOM 984 N N . ILE A 1 118 ? -7.559 3.958 19.723 1.00 87.12 118 ILE A N 1
ATOM 985 C CA . ILE A 1 118 ? -8.224 5.273 19.655 1.00 87.12 118 ILE A CA 1
ATOM 986 C C . ILE A 1 118 ? -8.331 5.913 21.044 1.00 87.12 118 ILE A C 1
ATOM 988 O O . ILE A 1 118 ? -8.050 7.097 21.211 1.00 87.12 118 ILE A O 1
ATOM 992 N N . GLU A 1 119 ? -8.707 5.123 22.048 1.00 84.38 119 GLU A N 1
ATOM 993 C CA . GLU A 1 119 ? -8.926 5.618 23.411 1.00 84.38 119 GLU A CA 1
ATOM 994 C C . GLU A 1 119 ? -7.614 5.839 24.174 1.00 84.38 119 GLU A C 1
ATOM 996 O O . GLU A 1 119 ? -7.524 6.716 25.031 1.00 84.38 119 GLU A O 1
ATOM 1001 N N . GLN A 1 120 ? -6.582 5.045 23.871 1.00 77.94 120 GLN A N 1
ATOM 1002 C CA . GLN A 1 120 ? -5.318 5.025 24.612 1.00 77.94 120 GLN A CA 1
ATOM 1003 C C . GLN A 1 120 ? -4.094 4.895 23.684 1.00 77.94 120 GLN A C 1
ATOM 1005 O O . GLN A 1 120 ? -3.346 3.914 23.755 1.00 77.94 120 GLN A O 1
ATOM 1010 N N . PRO A 1 121 ? -3.821 5.903 22.836 1.00 74.81 121 PRO A N 1
ATOM 1011 C CA . PRO A 1 121 ? -2.807 5.803 21.782 1.00 74.81 121 PRO A CA 1
ATOM 1012 C C . PRO A 1 121 ? -1.352 5.705 22.285 1.00 74.81 121 PRO A C 1
ATOM 1014 O O . PRO A 1 121 ? -0.435 5.414 21.513 1.00 74.81 121 PRO A O 1
ATOM 1017 N N . GLN A 1 122 ? -1.125 5.951 23.577 1.00 75.69 122 GLN A N 1
ATOM 1018 C CA . GLN A 1 122 ? 0.198 5.925 24.211 1.00 75.69 122 GLN A CA 1
ATOM 1019 C C . GLN A 1 122 ? 0.533 4.579 24.875 1.00 75.69 122 GLN A C 1
ATOM 1021 O O . GLN A 1 122 ? 1.680 4.365 25.252 1.00 75.69 122 GLN A O 1
ATOM 1026 N N . ILE A 1 123 ? -0.453 3.691 25.059 1.00 75.12 123 ILE A N 1
ATOM 1027 C CA . ILE A 1 123 ? -0.304 2.493 25.904 1.00 75.12 123 ILE A CA 1
ATOM 1028 C C . ILE A 1 123 ? 0.154 1.276 25.102 1.00 75.12 123 ILE A C 1
ATOM 1030 O O . ILE A 1 123 ? 0.968 0.491 25.583 1.00 75.12 123 ILE A O 1
ATOM 1034 N N . SER A 1 124 ? -0.322 1.119 23.869 1.00 80.88 124 SER A N 1
ATOM 1035 C CA . SER A 1 124 ? 0.139 0.052 22.983 1.00 80.88 124 SER A CA 1
ATOM 1036 C C . SER A 1 124 ? 0.145 0.520 21.535 1.00 80.88 124 SER A C 1
ATOM 1038 O O . SER A 1 124 ? -0.775 1.199 21.075 1.00 80.88 124 SER A O 1
ATOM 1040 N N . GLN A 1 125 ? 1.230 0.186 20.838 1.00 93.06 125 GLN A N 1
ATOM 1041 C CA . GLN A 1 125 ? 1.400 0.450 19.417 1.00 93.06 125 GLN A CA 1
ATOM 1042 C C . GLN A 1 125 ? 1.914 -0.809 18.734 1.00 93.06 125 GLN A C 1
ATOM 1044 O O . GLN A 1 125 ? 2.758 -1.516 19.287 1.00 93.06 125 GLN A O 1
ATOM 1049 N N . VAL A 1 126 ? 1.422 -1.072 17.529 1.00 94.31 126 VAL A N 1
ATOM 1050 C CA . VAL A 1 126 ? 1.796 -2.245 16.733 1.00 94.31 126 VAL A CA 1
ATOM 1051 C C . VAL A 1 126 ? 2.139 -1.815 15.315 1.00 94.31 126 VAL A C 1
ATOM 1053 O O . VAL A 1 126 ? 1.539 -0.880 14.787 1.00 94.31 126 VAL A O 1
ATOM 1056 N N . TRP A 1 127 ? 3.138 -2.462 14.720 1.00 96.50 127 TRP A N 1
ATOM 1057 C CA . TRP A 1 127 ? 3.433 -2.317 13.298 1.00 96.50 127 TRP A CA 1
ATOM 1058 C C . TRP A 1 127 ? 2.726 -3.418 12.525 1.00 96.50 127 TRP A C 1
ATOM 1060 O O . TRP A 1 127 ? 2.837 -4.582 12.901 1.00 96.50 127 TRP A O 1
ATOM 1070 N N . VAL A 1 128 ? 2.049 -3.031 11.453 1.00 96.62 128 VAL A N 1
ATOM 1071 C CA . VAL A 1 128 ? 1.326 -3.929 10.548 1.00 96.62 128 VAL A CA 1
ATOM 1072 C C . VAL A 1 128 ? 1.677 -3.593 9.104 1.00 96.62 128 VAL A C 1
ATOM 1074 O O . VAL A 1 128 ? 2.113 -2.473 8.810 1.00 96.62 128 VAL A O 1
ATOM 1077 N N . ALA A 1 129 ? 1.538 -4.565 8.216 1.00 95.62 129 ALA A N 1
ATOM 1078 C CA . ALA A 1 129 ? 1.655 -4.393 6.779 1.00 95.62 129 ALA A CA 1
ATOM 1079 C C . ALA A 1 129 ? 0.391 -3.727 6.201 1.00 95.62 129 ALA A C 1
ATOM 1081 O O . ALA A 1 129 ? -0.690 -3.806 6.780 1.00 95.62 129 ALA A O 1
ATOM 1082 N N . GLU A 1 130 ? 0.535 -3.033 5.072 1.00 93.81 130 GLU A N 1
ATOM 1083 C CA . GLU A 1 130 ? -0.573 -2.387 4.353 1.00 93.81 130 GLU A CA 1
ATOM 1084 C C . GLU A 1 130 ? -1.742 -3.330 4.050 1.00 93.81 130 GLU A C 1
ATOM 1086 O O . GLU A 1 130 ? -2.890 -2.935 4.196 1.00 93.81 130 GLU A O 1
ATOM 1091 N N . ASP A 1 131 ? -1.458 -4.581 3.694 1.00 92.88 131 ASP A N 1
ATOM 1092 C CA . ASP A 1 131 ? -2.448 -5.603 3.348 1.00 92.88 131 ASP A CA 1
ATOM 1093 C C . ASP A 1 131 ? -3.128 -6.254 4.568 1.00 92.88 131 ASP A C 1
ATOM 1095 O O . ASP A 1 131 ? -4.061 -7.038 4.409 1.00 92.88 131 ASP A O 1
ATOM 1099 N N . GLU A 1 132 ? -2.709 -5.911 5.790 1.00 94.75 132 GLU A N 1
ATOM 1100 C CA . GLU A 1 132 ? -3.349 -6.352 7.039 1.00 94.75 132 GLU A CA 1
ATOM 1101 C C . GLU A 1 132 ? -4.427 -5.371 7.532 1.00 94.75 132 GLU A C 1
ATOM 1103 O O . GLU A 1 132 ? -5.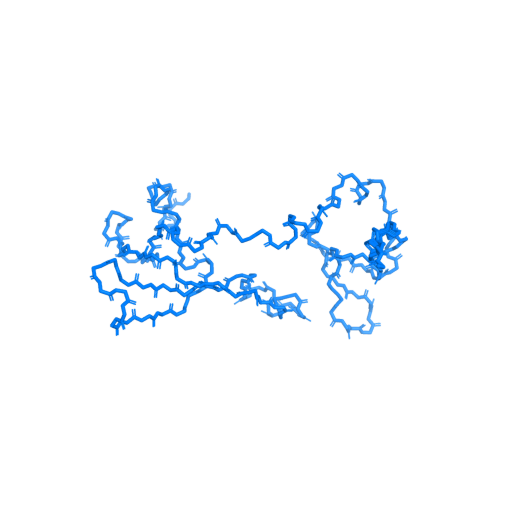109 -5.632 8.528 1.00 94.75 132 GLU A O 1
ATOM 1108 N N . ILE A 1 133 ? -4.588 -4.225 6.869 1.00 95.19 133 ILE A N 1
ATOM 1109 C CA . ILE A 1 133 ? -5.514 -3.167 7.272 1.00 95.19 133 ILE A CA 1
ATOM 1110 C C . ILE A 1 133 ? -6.393 -2.717 6.111 1.00 95.19 133 ILE A C 1
ATOM 1112 O O . ILE A 1 133 ? -6.100 -2.955 4.947 1.00 95.19 133 ILE A O 1
ATOM 1116 N N . CYS A 1 134 ? -7.482 -2.031 6.439 1.00 94.44 134 CYS A N 1
ATOM 1117 C CA . CYS A 1 134 ? -8.290 -1.330 5.453 1.00 94.44 134 CYS A CA 1
ATOM 1118 C C . CYS A 1 134 ? -8.747 0.030 5.966 1.00 94.44 134 CYS A C 1
ATOM 1120 O O . CYS A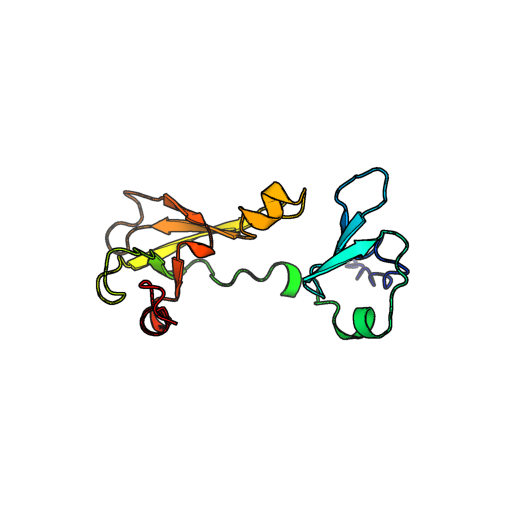 1 134 ? -8.849 0.258 7.180 1.00 94.44 134 CYS A O 1
ATOM 1122 N N . HIS A 1 135 ? -9.136 0.917 5.051 1.00 93.94 135 HIS A N 1
ATOM 1123 C CA . HIS A 1 135 ? -9.779 2.166 5.435 1.00 93.94 135 HIS A CA 1
ATOM 1124 C C . HIS A 1 135 ? -11.078 1.901 6.215 1.00 93.94 135 HIS A C 1
ATOM 1126 O O . HIS A 1 135 ? -11.913 1.087 5.807 1.00 93.94 135 HIS A O 1
ATOM 1132 N N . TYR A 1 136 ? -11.292 2.620 7.322 1.00 93.25 136 TYR A N 1
ATOM 1133 C CA . TYR A 1 136 ? -12.452 2.410 8.196 1.00 93.25 136 TYR A CA 1
ATOM 1134 C C . TYR A 1 136 ? -13.789 2.454 7.437 1.00 93.25 136 TYR A C 1
ATOM 1136 O O . TYR A 1 136 ? -14.619 1.550 7.574 1.00 93.25 136 TYR A O 1
ATOM 1144 N N . SER A 1 137 ? -13.976 3.468 6.586 1.00 91.50 137 SER A N 1
ATOM 1145 C CA . SER A 1 137 ? -15.214 3.662 5.816 1.00 91.50 137 SER A CA 1
ATOM 1146 C C . SER A 1 137 ? -15.421 2.645 4.691 1.00 91.50 137 SER A C 1
ATOM 1148 O O . SER A 1 137 ? -16.546 2.490 4.225 1.00 91.50 137 SER A O 1
ATOM 1150 N N . GLN A 1 138 ? -14.369 1.944 4.265 1.00 90.00 138 GLN A N 1
ATOM 1151 C CA . GLN A 1 138 ? -14.413 0.981 3.160 1.00 90.00 138 GLN A CA 1
ATOM 1152 C C . GLN A 1 138 ? -14.434 -0.473 3.641 1.00 90.00 138 GLN A C 1
ATOM 1154 O O . GLN A 1 138 ? -14.551 -1.377 2.824 1.00 90.00 138 GLN A O 1
ATOM 1159 N N . SER A 1 139 ? -14.385 -0.707 4.957 1.00 88.94 139 SER A N 1
ATOM 1160 C CA . SER A 1 139 ? -14.371 -2.059 5.539 1.00 88.94 139 SER A CA 1
ATOM 1161 C C . SER A 1 139 ? -15.502 -2.967 5.037 1.00 88.94 139 SER A C 1
ATOM 1163 O O . SER A 1 139 ? -15.277 -4.149 4.821 1.00 88.94 139 SER A O 1
ATOM 1165 N N . HIS A 1 140 ? -16.684 -2.407 4.765 1.00 86.12 140 HIS A N 1
ATOM 1166 C CA . HIS A 1 140 ? -17.851 -3.130 4.244 1.00 86.12 140 HIS A CA 1
ATOM 1167 C C . HIS A 1 140 ? -17.706 -3.672 2.812 1.00 86.12 140 HIS A C 1
ATOM 1169 O O . HIS A 1 140 ? -18.548 -4.443 2.363 1.00 86.12 140 HIS A O 1
ATOM 1175 N N . ILE A 1 141 ? -16.686 -3.235 2.071 1.00 85.88 141 ILE A N 1
ATOM 1176 C CA . ILE A 1 141 ? -16.429 -3.667 0.690 1.00 85.88 141 ILE A CA 1
ATOM 1177 C C . ILE A 1 141 ? -15.574 -4.944 0.682 1.00 85.88 141 ILE A C 1
ATOM 1179 O O . ILE A 1 141 ? -15.542 -5.670 -0.310 1.00 85.88 141 ILE A O 1
ATOM 1183 N N . ILE A 1 142 ? -14.885 -5.241 1.786 1.00 78.62 142 ILE A N 1
ATOM 1184 C CA . ILE A 1 142 ? -13.999 -6.397 1.882 1.00 78.62 142 ILE A CA 1
ATOM 1185 C C . ILE A 1 142 ? -14.815 -7.616 2.307 1.00 78.62 142 ILE A C 1
ATOM 1187 O O . ILE A 1 142 ? -15.415 -7.622 3.378 1.00 78.62 142 ILE A O 1
ATOM 1191 N N . ASN A 1 143 ? -14.790 -8.663 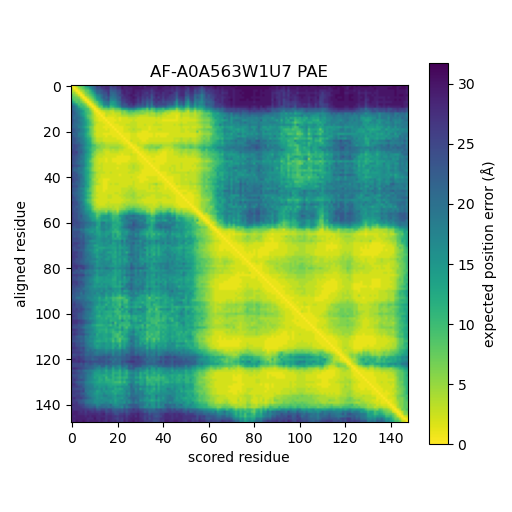1.479 1.00 68.38 143 ASN A N 1
ATOM 1192 C CA . ASN A 1 143 ? -15.313 -9.981 1.827 1.00 68.38 143 ASN A CA 1
ATOM 1193 C C . ASN A 1 143 ? -14.163 -10.876 2.335 1.00 68.38 143 ASN A C 1
ATOM 1195 O O . ASN A 1 143 ? -13.413 -11.415 1.517 1.00 68.38 143 ASN A O 1
ATOM 1199 N N . PRO A 1 144 ? -13.995 -11.055 3.657 1.00 60.56 144 PRO A N 1
ATOM 1200 C CA . PRO A 1 144 ? -12.908 -11.864 4.205 1.00 60.56 144 PRO A CA 1
ATOM 1201 C C . PRO A 1 144 ? -13.062 -13.372 3.957 1.00 60.56 144 PRO A C 1
ATOM 1203 O O . PRO A 1 144 ? -12.090 -14.104 4.132 1.00 60.56 144 PRO A O 1
ATOM 1206 N N . ILE A 1 145 ? -14.248 -13.850 3.558 1.00 57.81 145 ILE A N 1
ATOM 1207 C CA . ILE A 1 145 ? -14.563 -15.289 3.489 1.00 57.81 145 ILE A CA 1
ATOM 1208 C C . ILE A 1 145 ? -14.154 -15.912 2.139 1.00 57.81 145 ILE A C 1
ATOM 1210 O O . ILE A 1 145 ? -14.123 -17.130 2.000 1.00 57.81 145 ILE A O 1
ATOM 1214 N N . GLY A 1 146 ? -13.735 -15.115 1.151 1.00 52.38 146 GLY A N 1
ATOM 1215 C CA . GLY A 1 146 ? -13.206 -15.651 -0.111 1.00 52.38 146 GLY A CA 1
ATOM 1216 C C . GLY A 1 146 ? -14.230 -16.438 -0.938 1.00 52.38 146 GLY A C 1
ATOM 1217 O O . GLY A 1 146 ? -13.842 -17.227 -1.798 1.00 52.38 146 GLY A O 1
ATOM 1218 N N . GLU A 1 147 ? -15.525 -16.231 -0.698 1.00 44.22 147 GLU A N 1
ATOM 1219 C CA . GLU A 1 147 ? -16.571 -16.654 -1.626 1.00 44.22 147 GLU A CA 1
ATOM 1220 C C . GLU A 1 147 ? -16.578 -15.665 -2.801 1.00 44.22 147 GLU A C 1
ATOM 1222 O O . GLU A 1 147 ? -17.107 -14.555 -2.694 1.00 44.22 147 GLU A O 1
ATOM 1227 N N . PHE A 1 148 ? -15.905 -16.055 -3.886 1.00 47.44 148 PHE A N 1
ATOM 1228 C CA . PHE A 1 148 ? -15.977 -15.424 -5.206 1.00 47.44 148 PHE A CA 1
ATOM 1229 C C . PHE A 1 148 ? -16.858 -16.258 -6.135 1.00 47.44 148 PHE A C 1
ATOM 1231 O O . PHE A 1 148 ? -16.731 -17.505 -6.099 1.00 47.44 148 PHE A O 1
#

Mean predicted aligned error: 11.61 Å

Sequence (148 aa):
MMTQTTSKITQLPTNCDNCTQFHDYQDNRGRGWCSLFNSVSFKHHSFTQDCRLNIPDEEELLHSEYDTRSLVKLIDTQKDHSEWSTFIVVGKKYNPNRYRNTKTFLHQTDWYYRLAGIEQPQISQVWVAEDEICHYSQSHIINPIGEF

pLDDT: mean 83.04, std 15.76, range [31.95, 97.06]

Solvent-accessible surface area (backbone atoms only — not comparable to full-atom values): 8918 Å² total; per-residue (Å²): 134,86,82,78,79,77,77,76,78,74,76,77,48,69,22,32,72,66,26,91,51,40,34,62,43,83,48,99,81,42,39,26,40,26,64,80,76,72,39,82,43,40,39,81,41,68,56,45,71,68,53,67,74,59,63,68,55,80,71,61,77,68,62,62,97,67,53,74,68,37,54,29,24,46,69,48,70,90,52,60,62,88,75,38,57,63,30,30,29,75,39,73,44,78,41,90,56,20,58,51,37,74,70,35,46,78,73,46,54,58,41,34,36,30,35,17,41,74,93,48,56,87,80,50,73,48,79,42,50,53,89,48,43,41,52,51,92,54,33,86,77,60,70,66,79,72,87,125

Foldseek 3Di:
DDPPPPPPPPPDDQFLLSAPQWQFLPDPQQWFARNQVRDIDHRHHGCDPSNVVRRDDPVVVPDDPDDFQFKKFFDDLVDQLVPTAIWGFHDKDADPCCRNHPVSVVPAARMKTWTAHPVCRPPDIDIDGPVRMDGSVCSNVDDSPPPD

Radius of gyration: 19.53 Å; Cα contacts (8 Å, |Δi|>4): 230; chains: 1; bounding box: 42×52×52 Å